Protein AF-A0A832IM29-F1 (afdb_monomer)

Foldseek 3Di:
DDCPPVVLLVVQCVVCVVVDPDPVVSVLSSLLSCLVVVQVVQADPVSAHEAAEEDPVNVVLQLVLVVPDPDPDLASPDDPVVLVLLQVLLVVLCVQCVVVVHQHEYEYASSCQVNVCSSCCVPCVSYHGDYPSSHPPPRHYHHRHYRDGD

Secondary structure (DSSP, 8-state):
-----HHHHHHHHHHHTTT---HHHHHHHHHHHTHHHHHHHH--TTSEEEEEEEPHHHHHHHHHHHHH-SS--SS----HHHHHHHHHHHHHHHHHHHHTT---EEEE-HHHHHHHHHHHTTT-TT-EEEEGGGS-TTSEEEEEEEE---

Radius of gyration: 15.73 Å; Cα contacts (8 Å, |Δi|>4): 193; chains: 1; bounding box: 38×33×39 Å

pLDDT: mean 93.09, std 9.18, range [55.0, 98.62]

Mean predicted aligned error: 3.82 Å

Structure (mmCIF, N/CA/C/O backbone):
data_AF-A0A832IM29-F1
#
_entry.id   AF-A0A832IM29-F1
#
loop_
_atom_site.group_PDB
_atom_site.id
_atom_site.type_symbol
_atom_site.label_atom_id
_atom_site.label_alt_id
_atom_site.label_comp_id
_atom_site.label_asym_id
_atom_site.label_entity_id
_atom_site.label_seq_id
_atom_site.pdbx_PDB_ins_code
_atom_site.Cartn_x
_atom_site.Cartn_y
_atom_site.Cartn_z
_atom_site.occupancy
_atom_site.B_iso_or_equiv
_atom_site.auth_seq_id
_atom_site.auth_comp_id
_atom_site.auth_asym_id
_atom_site.auth_atom_id
_atom_site.pdbx_PDB_model_num
ATOM 1 N N . ILE A 1 1 ? 5.619 -7.660 -2.047 1.00 95.12 1 ILE A N 1
ATOM 2 C CA . ILE A 1 1 ? 5.883 -7.344 -3.473 1.00 95.12 1 ILE A CA 1
ATOM 3 C C . ILE A 1 1 ? 7.218 -7.971 -3.855 1.00 95.12 1 ILE A C 1
ATOM 5 O O . ILE A 1 1 ? 8.164 -7.790 -3.092 1.00 95.12 1 ILE A O 1
ATOM 9 N N . PRO A 1 2 ? 7.291 -8.768 -4.934 1.00 96.06 2 PRO A N 1
ATOM 10 C CA . PRO A 1 2 ? 8.529 -9.380 -5.403 1.00 96.06 2 PRO A CA 1
ATOM 11 C C . PRO A 1 2 ? 9.585 -8.333 -5.763 1.00 96.06 2 PRO A C 1
ATOM 13 O O . PRO A 1 2 ? 9.258 -7.281 -6.295 1.00 96.06 2 PRO A O 1
ATOM 16 N N . ILE A 1 3 ? 10.855 -8.665 -5.536 1.00 96.81 3 ILE A N 1
ATOM 17 C CA . ILE A 1 3 ? 12.012 -7.813 -5.865 1.00 96.81 3 ILE A CA 1
ATOM 18 C C . ILE A 1 3 ? 12.771 -8.317 -7.103 1.00 96.81 3 ILE A C 1
ATOM 20 O O . ILE A 1 3 ? 13.985 -8.183 -7.195 1.00 96.81 3 ILE A O 1
ATOM 24 N N . ARG A 1 4 ? 12.067 -8.990 -8.023 1.00 96.25 4 ARG A N 1
ATOM 25 C CA . ARG A 1 4 ? 12.682 -9.629 -9.202 1.00 96.25 4 ARG A CA 1
ATOM 26 C C . ARG A 1 4 ? 13.110 -8.609 -10.253 1.00 96.25 4 ARG A C 1
ATOM 28 O O . ARG A 1 4 ? 14.142 -8.802 -10.886 1.00 96.25 4 ARG A O 1
ATOM 35 N N . ASP A 1 5 ? 12.340 -7.536 -10.407 1.00 95.94 5 ASP A N 1
ATOM 36 C CA . ASP A 1 5 ? 12.672 -6.430 -11.301 1.00 95.94 5 ASP A CA 1
ATOM 37 C C . ASP A 1 5 ? 13.631 -5.449 -10.614 1.00 95.94 5 ASP A C 1
ATOM 39 O O . ASP A 1 5 ? 13.271 -4.351 -10.187 1.00 95.94 5 ASP A O 1
ATOM 43 N N . LEU A 1 6 ? 14.874 -5.897 -10.429 1.00 97.81 6 LEU A N 1
ATOM 44 C CA . LEU A 1 6 ? 15.910 -5.085 -9.793 1.00 97.81 6 LEU A CA 1
ATOM 45 C C . LEU A 1 6 ? 16.273 -3.851 -10.624 1.00 97.81 6 LEU A C 1
ATOM 47 O O . LEU A 1 6 ? 16.731 -2.871 -10.046 1.00 97.81 6 LEU A O 1
ATOM 51 N N . VAL A 1 7 ? 16.068 -3.885 -11.944 1.00 97.94 7 VAL A N 1
ATOM 52 C CA . VAL A 1 7 ? 16.362 -2.747 -12.823 1.00 97.94 7 VAL A CA 1
ATOM 53 C C . VAL A 1 7 ? 15.428 -1.593 -12.479 1.00 97.94 7 VAL A C 1
ATOM 55 O O . VAL A 1 7 ? 15.913 -0.552 -12.039 1.00 97.94 7 VAL A O 1
ATOM 58 N N . THR A 1 8 ? 14.109 -1.807 -12.528 1.00 97.50 8 THR A N 1
ATOM 59 C CA . THR A 1 8 ? 13.128 -0.768 -12.180 1.00 97.50 8 THR A CA 1
ATOM 60 C C . THR A 1 8 ? 13.263 -0.301 -10.731 1.00 97.50 8 THR A C 1
ATOM 62 O O . THR A 1 8 ? 13.137 0.891 -10.447 1.00 97.50 8 THR A O 1
ATOM 65 N N . ILE A 1 9 ? 13.567 -1.212 -9.798 1.00 98.06 9 ILE A N 1
ATOM 66 C CA . ILE A 1 9 ? 13.808 -0.843 -8.394 1.00 98.0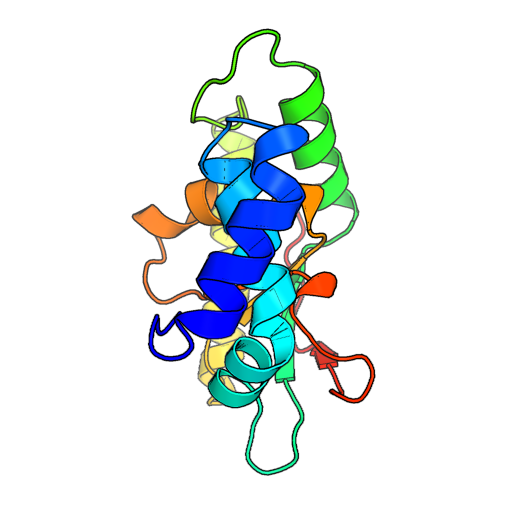6 9 ILE A CA 1
ATOM 67 C C . ILE A 1 9 ? 15.000 0.114 -8.277 1.00 98.06 9 ILE A C 1
ATOM 69 O O . ILE A 1 9 ? 14.893 1.147 -7.617 1.00 98.06 9 ILE A O 1
ATOM 73 N N . LEU A 1 10 ? 16.138 -0.216 -8.892 1.00 98.06 10 LEU A N 1
ATOM 74 C CA . LEU A 1 10 ? 17.350 0.596 -8.790 1.00 98.06 10 LEU A CA 1
ATOM 75 C C . LEU A 1 10 ? 17.212 1.933 -9.522 1.00 98.06 10 LEU A C 1
ATOM 77 O O . LEU A 1 10 ? 17.661 2.944 -8.988 1.00 98.06 10 LEU A O 1
ATOM 81 N N . GLU A 1 11 ? 16.568 1.960 -10.689 1.00 97.50 11 GLU A N 1
ATOM 82 C CA . GLU A 1 11 ? 16.269 3.196 -11.425 1.00 97.50 11 GLU A CA 1
ATOM 83 C C . GLU A 1 11 ? 15.418 4.148 -10.578 1.00 97.50 11 GLU A C 1
ATOM 85 O O . GLU A 1 11 ? 15.828 5.281 -10.324 1.00 97.50 11 GLU A O 1
ATOM 90 N N . SER A 1 12 ? 14.308 3.649 -10.023 1.00 96.94 12 SER A N 1
ATOM 91 C CA . SER A 1 12 ? 13.437 4.426 -9.137 1.00 96.94 12 SER A CA 1
ATOM 92 C C . SER A 1 12 ? 14.203 4.984 -7.931 1.00 96.94 12 SER A C 1
ATOM 94 O O . SER A 1 12 ? 14.122 6.171 -7.607 1.00 96.94 12 SER A O 1
ATOM 96 N N . LEU A 1 13 ? 15.036 4.164 -7.283 1.00 97.56 13 LEU A N 1
ATOM 97 C CA . LEU A 1 13 ? 15.862 4.633 -6.170 1.00 97.56 13 LEU A CA 1
ATOM 98 C C . LEU A 1 13 ? 16.850 5.726 -6.597 1.00 97.56 13 LEU A C 1
ATOM 100 O O . LEU A 1 13 ? 17.014 6.702 -5.867 1.00 97.56 13 LEU A O 1
ATOM 104 N N . LEU A 1 14 ? 17.510 5.592 -7.749 1.00 96.69 14 LEU A N 1
ATOM 105 C CA . LEU A 1 14 ? 18.480 6.577 -8.236 1.00 96.69 14 LEU A CA 1
ATOM 106 C C . LEU A 1 14 ? 17.826 7.922 -8.573 1.00 96.69 14 LEU A C 1
ATOM 108 O O . LEU A 1 14 ? 18.404 8.969 -8.254 1.00 96.69 14 LEU A O 1
ATOM 112 N N . ASP A 1 15 ? 16.621 7.894 -9.137 1.00 96.06 15 ASP A N 1
ATOM 113 C CA . ASP A 1 15 ? 15.854 9.093 -9.473 1.00 96.06 15 ASP A CA 1
ATOM 114 C C . ASP A 1 15 ? 15.427 9.856 -8.213 1.00 96.06 15 ASP A C 1
ATOM 116 O O . ASP A 1 15 ? 15.639 11.070 -8.098 1.00 96.06 15 ASP A O 1
ATOM 120 N N . TYR A 1 16 ? 14.895 9.145 -7.214 1.00 95.12 16 TYR A N 1
ATOM 121 C CA . TYR A 1 16 ? 14.298 9.774 -6.033 1.00 95.12 16 TYR A CA 1
ATOM 122 C C . TYR A 1 16 ? 15.251 9.945 -4.843 1.00 95.12 16 TYR A C 1
ATOM 124 O O . TYR A 1 16 ? 14.975 10.760 -3.957 1.00 95.12 16 TYR A O 1
ATOM 132 N N . TYR A 1 17 ? 16.417 9.287 -4.820 1.00 93.19 17 TYR A N 1
ATOM 133 C CA . TYR A 1 17 ? 17.401 9.439 -3.735 1.00 93.19 17 TYR A CA 1
ATOM 134 C C . TYR A 1 17 ? 17.889 10.884 -3.578 1.00 93.19 17 TYR A C 1
ATOM 136 O O . TYR A 1 17 ? 18.250 11.309 -2.477 1.00 93.19 17 TYR A O 1
ATOM 144 N N . LYS A 1 18 ? 17.924 11.674 -4.658 1.00 92.31 18 LYS A N 1
ATOM 145 C CA . LYS A 1 18 ? 18.287 13.101 -4.583 1.00 92.31 18 LYS A CA 1
ATOM 146 C C . LYS A 1 18 ? 17.190 13.959 -3.947 1.00 92.31 18 LYS A C 1
ATOM 148 O O . LYS A 1 18 ? 17.513 14.988 -3.366 1.00 92.31 18 LYS A O 1
ATOM 153 N N . VAL A 1 19 ? 15.932 13.524 -4.030 1.00 93.25 19 VAL A N 1
ATOM 154 C CA . VAL A 1 19 ? 14.762 14.223 -3.479 1.00 93.25 19 VAL A CA 1
ATOM 155 C C . VAL A 1 19 ? 14.605 13.931 -1.988 1.00 93.25 19 VAL A C 1
ATOM 157 O O . VAL A 1 19 ? 14.314 14.830 -1.205 1.00 93.25 19 VAL A O 1
ATOM 160 N N . THR A 1 20 ? 14.814 12.680 -1.572 1.00 93.50 20 THR A N 1
ATOM 161 C CA . THR A 1 20 ? 14.642 12.266 -0.176 1.00 93.50 20 THR A CA 1
ATOM 162 C C . THR A 1 20 ? 15.589 11.134 0.212 1.00 93.50 20 THR A C 1
ATOM 164 O O . THR A 1 20 ? 15.957 10.290 -0.601 1.00 93.50 20 THR A O 1
ATOM 167 N N . LYS A 1 21 ? 15.981 11.112 1.489 1.00 92.19 21 LYS A N 1
ATOM 168 C CA . LYS A 1 21 ? 16.709 9.999 2.126 1.00 92.19 21 LYS A CA 1
ATOM 169 C C . LYS A 1 21 ? 15.805 9.122 2.988 1.00 92.19 21 LYS A C 1
ATOM 171 O O . LYS A 1 21 ? 16.277 8.157 3.580 1.00 92.19 21 LYS A O 1
ATOM 176 N N . ASN A 1 22 ? 14.524 9.472 3.096 1.00 92.06 22 ASN A N 1
ATOM 177 C CA . ASN A 1 22 ? 13.576 8.709 3.887 1.00 92.06 22 ASN A CA 1
ATOM 178 C C . ASN A 1 22 ? 13.238 7.400 3.158 1.00 92.06 22 ASN A C 1
ATOM 180 O O . ASN A 1 22 ? 12.634 7.420 2.086 1.00 92.06 22 ASN A O 1
ATOM 184 N N . VAL A 1 23 ? 13.622 6.273 3.760 1.00 94.31 23 VAL A N 1
ATOM 185 C CA . VAL A 1 23 ? 13.432 4.924 3.206 1.00 94.31 23 VAL A CA 1
ATOM 186 C C . VAL A 1 23 ? 11.956 4.593 2.995 1.00 94.31 23 VAL A C 1
ATOM 188 O O . VAL A 1 23 ? 11.626 3.947 2.005 1.00 94.31 23 VAL A O 1
ATOM 191 N N . ASP A 1 24 ? 11.066 5.072 3.865 1.00 92.69 24 ASP A N 1
ATOM 192 C CA . ASP A 1 24 ? 9.624 4.865 3.719 1.00 92.69 24 ASP A CA 1
ATOM 193 C C . ASP A 1 24 ? 9.120 5.505 2.422 1.00 92.69 24 ASP A C 1
ATOM 195 O O . ASP A 1 24 ? 8.464 4.855 1.614 1.00 92.69 24 ASP A O 1
ATOM 199 N N . VAL A 1 25 ? 9.510 6.757 2.175 1.00 93.25 25 VAL A N 1
ATOM 200 C CA . VAL A 1 25 ? 9.113 7.498 0.970 1.00 93.25 25 VAL A CA 1
ATOM 201 C C . VAL A 1 25 ? 9.743 6.889 -0.286 1.00 93.25 25 VAL A C 1
ATOM 203 O O . VAL A 1 25 ? 9.067 6.728 -1.297 1.00 93.25 25 VAL A O 1
ATOM 206 N N . LEU A 1 26 ? 11.023 6.504 -0.226 1.00 96.56 26 LEU A N 1
ATOM 207 C CA . LEU A 1 26 ? 11.691 5.807 -1.332 1.00 96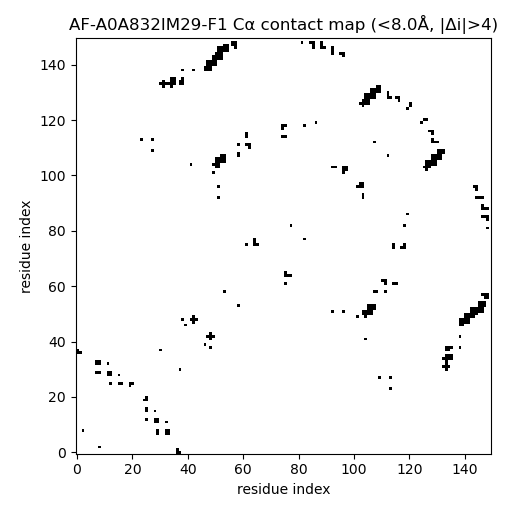.56 26 LEU A CA 1
ATOM 208 C C . LEU A 1 26 ? 11.010 4.473 -1.660 1.00 96.56 26 LEU A C 1
ATOM 210 O O . LEU A 1 26 ? 10.867 4.132 -2.830 1.00 96.56 26 LEU A O 1
ATOM 214 N N . THR A 1 27 ? 10.551 3.742 -0.644 1.00 96.88 27 THR A N 1
ATOM 215 C CA . THR A 1 27 ? 9.822 2.483 -0.835 1.00 96.88 27 THR A CA 1
ATOM 216 C C . THR A 1 27 ? 8.506 2.713 -1.574 1.00 96.88 27 THR A C 1
ATOM 218 O O . THR A 1 27 ? 8.182 1.938 -2.470 1.00 96.88 27 THR A O 1
ATOM 221 N N . GLU A 1 28 ? 7.772 3.786 -1.267 1.00 96.88 28 GLU A N 1
ATOM 222 C CA . GLU A 1 28 ? 6.544 4.128 -1.996 1.00 96.88 28 GLU A CA 1
ATOM 223 C C . GLU A 1 28 ? 6.821 4.485 -3.465 1.00 96.88 28 GLU A C 1
ATOM 225 O O . GLU A 1 28 ? 6.092 4.029 -4.345 1.00 96.88 28 GLU A O 1
ATOM 230 N N . TYR A 1 29 ? 7.902 5.218 -3.761 1.00 97.00 29 TYR A N 1
ATOM 231 C CA . TYR A 1 29 ? 8.303 5.493 -5.150 1.00 97.00 29 TYR A CA 1
ATOM 232 C C . TYR A 1 29 ? 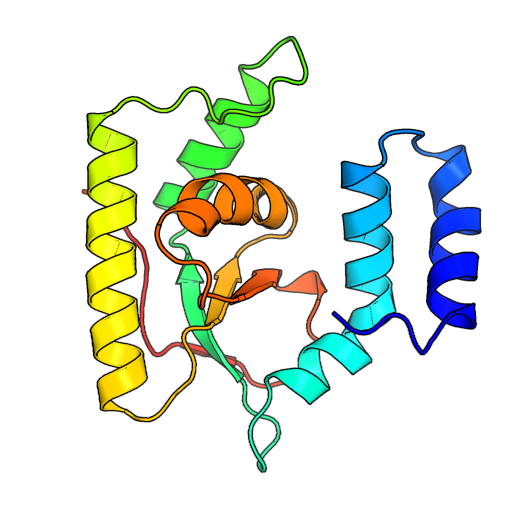8.659 4.219 -5.921 1.00 97.00 29 TYR A C 1
ATOM 234 O O . TYR A 1 29 ? 8.227 4.035 -7.064 1.00 97.00 29 TYR A O 1
ATOM 242 N N . VAL A 1 30 ? 9.393 3.304 -5.284 1.00 98.00 30 VAL A N 1
ATOM 243 C CA . VAL A 1 30 ? 9.706 1.996 -5.870 1.00 98.00 30 VAL A CA 1
ATOM 244 C C . VAL A 1 30 ? 8.426 1.205 -6.128 1.00 98.00 30 VAL A C 1
ATOM 246 O O . VAL A 1 30 ? 8.251 0.669 -7.218 1.00 98.00 30 VAL A O 1
ATOM 249 N N . ARG A 1 31 ? 7.496 1.157 -5.167 1.00 98.06 31 ARG A N 1
ATOM 250 C CA . ARG A 1 31 ? 6.207 0.472 -5.344 1.00 98.06 31 ARG A CA 1
ATOM 251 C C . ARG A 1 31 ? 5.392 1.065 -6.491 1.00 98.06 31 ARG A C 1
ATOM 253 O O . ARG A 1 31 ? 4.886 0.302 -7.305 1.00 98.06 31 ARG A O 1
ATOM 260 N N . HIS A 1 32 ? 5.327 2.391 -6.603 1.00 97.19 32 HIS A N 1
ATOM 261 C CA . HIS A 1 32 ? 4.699 3.068 -7.741 1.00 97.19 32 HIS A CA 1
ATOM 262 C C . HIS A 1 32 ? 5.330 2.649 -9.079 1.00 97.19 32 HIS A C 1
ATOM 264 O O . HIS A 1 32 ? 4.623 2.336 -10.036 1.00 97.19 32 HIS A O 1
ATOM 270 N N . SER A 1 33 ? 6.662 2.571 -9.125 1.00 97.69 33 SER A N 1
ATOM 271 C CA . SER A 1 33 ? 7.403 2.168 -10.330 1.00 97.69 33 SER A CA 1
ATOM 272 C C . SER A 1 33 ? 7.161 0.695 -10.689 1.00 97.69 33 SER A C 1
ATOM 274 O O . SER A 1 33 ? 7.187 0.326 -11.857 1.00 97.69 33 SER A O 1
ATOM 276 N N . LEU A 1 34 ? 6.843 -0.141 -9.696 1.00 98.06 34 LEU A N 1
ATOM 277 C CA . LEU A 1 34 ? 6.461 -1.546 -9.855 1.00 98.06 34 LEU A CA 1
ATOM 278 C C 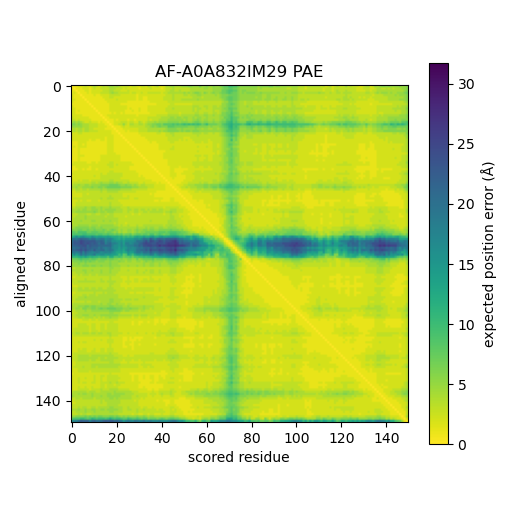. LEU A 1 34 ? 4.954 -1.754 -10.097 1.00 98.06 34 LEU A C 1
ATOM 280 O O . LEU A 1 34 ? 4.469 -2.872 -9.908 1.00 98.06 34 LEU A O 1
ATOM 284 N N . SER A 1 35 ? 4.206 -0.724 -10.505 1.00 97.56 35 SER A N 1
ATOM 285 C CA . SER A 1 35 ? 2.744 -0.790 -10.682 1.00 97.56 35 SER A CA 1
ATOM 286 C C . SER A 1 35 ? 2.276 -1.969 -11.542 1.00 97.56 35 SER A C 1
ATOM 288 O O . SER A 1 35 ? 1.346 -2.677 -11.172 1.00 97.56 35 SER A O 1
ATOM 290 N N . GLU A 1 36 ? 2.984 -2.259 -12.632 1.00 96.19 36 GLU A N 1
ATOM 291 C CA . GLU A 1 36 ? 2.745 -3.424 -13.496 1.00 96.19 36 GLU A CA 1
ATOM 292 C C . GLU A 1 36 ? 2.820 -4.758 -12.738 1.00 96.19 36 GLU A C 1
ATOM 294 O O . GLU A 1 36 ? 1.946 -5.621 -12.846 1.00 96.19 36 GLU A O 1
ATOM 299 N N . THR A 1 37 ? 3.854 -4.909 -11.908 1.00 97.38 37 THR A N 1
ATOM 300 C CA . THR A 1 37 ? 4.045 -6.102 -11.076 1.00 97.38 37 THR A CA 1
ATOM 301 C C . THR A 1 37 ? 2.975 -6.187 -9.993 1.00 97.38 37 THR A C 1
ATOM 303 O O . THR A 1 37 ? 2.460 -7.270 -9.732 1.00 97.38 37 THR A O 1
ATOM 306 N N . ILE A 1 38 ? 2.641 -5.066 -9.347 1.00 97.88 38 ILE A N 1
ATOM 307 C CA . ILE A 1 38 ? 1.624 -5.024 -8.292 1.00 97.88 38 ILE A CA 1
ATOM 308 C C . ILE A 1 38 ? 0.256 -5.389 -8.869 1.00 97.88 38 ILE A C 1
ATOM 310 O O . ILE A 1 38 ? -0.396 -6.280 -8.334 1.00 97.88 38 ILE A O 1
ATOM 314 N N . ALA A 1 39 ? -0.149 -4.779 -9.981 1.00 97.19 39 ALA A N 1
ATOM 315 C CA . ALA A 1 39 ? -1.419 -5.073 -10.628 1.00 97.19 39 ALA A CA 1
ATOM 316 C C . ALA A 1 39 ? -1.524 -6.547 -11.050 1.00 97.19 39 ALA A C 1
ATOM 318 O O . ALA A 1 39 ? -2.520 -7.192 -10.743 1.00 97.19 39 ALA A O 1
ATOM 319 N N . SER A 1 40 ? -0.482 -7.127 -11.659 1.00 96.06 40 SER A N 1
ATOM 320 C CA . SER A 1 40 ? -0.500 -8.543 -12.066 1.00 96.06 40 SER A CA 1
ATOM 321 C C . SER A 1 40 ? -0.594 -9.534 -10.901 1.00 96.06 40 SER A C 1
ATOM 323 O O . SER A 1 40 ? -0.959 -10.683 -11.133 1.00 96.06 40 SER A O 1
ATOM 325 N N . LEU A 1 41 ? -0.212 -9.148 -9.680 1.00 96.56 41 LEU A N 1
ATOM 326 C CA . LEU A 1 41 ? -0.321 -10.029 -8.512 1.00 96.56 41 LEU A CA 1
ATOM 327 C C . LEU A 1 41 ? -1.748 -10.133 -7.981 1.00 96.56 41 LEU A C 1
ATOM 329 O O . LEU A 1 41 ? -2.057 -11.113 -7.311 1.00 96.56 41 LEU A O 1
ATOM 333 N N . TYR A 1 42 ? -2.565 -9.109 -8.222 1.00 96.88 42 TYR A N 1
ATOM 334 C CA . TYR A 1 42 ? -3.851 -8.931 -7.548 1.00 96.88 42 TYR A CA 1
ATOM 335 C C . TYR A 1 42 ? -5.036 -8.791 -8.503 1.00 96.88 42 TYR A C 1
ATOM 337 O O . TYR A 1 42 ? -6.178 -8.807 -8.053 1.00 96.88 42 TYR A O 1
ATOM 345 N N . ALA A 1 43 ? -4.779 -8.645 -9.802 1.00 96.69 43 ALA A N 1
ATOM 346 C CA . ALA A 1 43 ? -5.807 -8.736 -10.821 1.00 96.69 43 ALA A CA 1
ATOM 347 C C . ALA A 1 43 ? -6.247 -10.191 -11.014 1.00 96.69 43 ALA A C 1
ATOM 349 O O . ALA A 1 43 ? -5.440 -11.121 -10.941 1.00 96.69 43 ALA A O 1
ATOM 350 N N . ASP A 1 44 ? -7.531 -10.372 -11.290 1.00 95.06 44 ASP A N 1
ATOM 351 C CA . ASP A 1 44 ? -8.094 -11.656 -11.671 1.00 95.06 44 ASP A CA 1
ATOM 352 C C . ASP A 1 44 ? -7.710 -12.039 -13.120 1.00 95.06 44 ASP A C 1
ATOM 354 O O . ASP A 1 44 ? -6.970 -11.343 -13.822 1.00 95.06 44 ASP A O 1
ATOM 358 N N . ASN A 1 45 ? -8.256 -13.154 -13.611 1.00 92.81 45 ASN A N 1
ATOM 359 C CA . ASN A 1 45 ? -8.008 -13.618 -14.981 1.00 92.81 45 ASN A CA 1
ATOM 360 C C . ASN A 1 45 ? -8.568 -12.678 -16.067 1.00 92.81 45 ASN A C 1
ATOM 362 O O . ASN A 1 45 ? -8.237 -12.848 -17.241 1.00 92.81 45 ASN A O 1
ATOM 366 N N . THR A 1 46 ? -9.432 -11.727 -15.702 1.00 93.75 46 THR A N 1
ATOM 367 C CA . THR A 1 46 ? -10.008 -10.723 -16.605 1.00 93.75 46 THR A CA 1
ATOM 368 C C . THR A 1 46 ? -9.275 -9.379 -16.539 1.00 93.75 46 THR A C 1
ATOM 370 O O . THR A 1 46 ? -9.506 -8.516 -17.384 1.00 93.75 46 THR A O 1
ATOM 373 N N . GLY A 1 47 ? -8.323 -9.225 -15.613 1.00 93.94 47 GLY A N 1
ATOM 374 C CA . GLY A 1 47 ? -7.561 -7.995 -15.400 1.00 93.94 47 GLY A CA 1
ATOM 375 C C . GLY A 1 47 ? -8.205 -7.024 -14.403 1.00 93.94 47 GLY A C 1
ATOM 376 O O . GLY A 1 47 ? -7.687 -5.914 -14.229 1.00 93.94 47 GLY A O 1
ATOM 377 N N . VAL A 1 48 ? -9.300 -7.434 -13.757 1.00 97.25 48 VAL A N 1
ATOM 378 C CA . VAL A 1 48 ? -10.058 -6.658 -12.771 1.00 97.25 48 VAL A CA 1
ATOM 379 C C . VAL A 1 48 ? -9.471 -6.880 -11.381 1.00 97.25 48 VAL A C 1
ATOM 381 O O . VAL A 1 48 ? -9.113 -7.995 -11.005 1.00 97.25 48 VAL A O 1
ATOM 384 N N . ILE A 1 49 ? -9.374 -5.808 -10.598 1.00 98.00 49 ILE A N 1
ATOM 385 C CA . ILE A 1 49 ? -8.955 -5.864 -9.196 1.00 98.00 49 ILE A CA 1
ATOM 386 C C . ILE A 1 49 ? -10.179 -5.612 -8.322 1.00 98.00 49 ILE A C 1
ATOM 388 O O . ILE A 1 49 ? -10.710 -4.501 -8.298 1.00 98.00 49 ILE A O 1
ATOM 392 N N . HIS A 1 50 ? -10.602 -6.633 -7.580 1.00 98.00 50 HIS A N 1
ATOM 393 C CA . HIS A 1 50 ? -11.681 -6.516 -6.601 1.00 98.00 50 HIS A CA 1
ATOM 394 C C . HIS A 1 50 ? -11.110 -5.997 -5.282 1.00 98.00 50 HIS A C 1
ATOM 396 O O . HIS A 1 50 ? -10.294 -6.663 -4.644 1.00 98.00 50 HIS A O 1
ATOM 402 N N . ALA A 1 51 ? -11.505 -4.790 -4.883 1.00 98.25 51 ALA A N 1
ATOM 403 C CA . ALA A 1 51 ? -10.909 -4.102 -3.747 1.00 98.25 51 ALA A CA 1
ATOM 404 C C . ALA A 1 51 ? -11.946 -3.474 -2.813 1.00 98.25 51 ALA A C 1
ATOM 406 O O . ALA A 1 51 ? -13.038 -3.058 -3.199 1.00 98.25 51 ALA A O 1
ATOM 407 N N . ILE A 1 52 ? -11.557 -3.361 -1.551 1.00 98.62 52 ILE A N 1
ATOM 408 C CA . ILE A 1 52 ? -12.248 -2.603 -0.518 1.00 98.62 52 ILE A CA 1
ATOM 409 C C . ILE A 1 52 ? -11.654 -1.190 -0.534 1.00 98.62 52 ILE A C 1
ATOM 411 O O . ILE A 1 52 ? -10.463 -1.014 -0.285 1.00 98.62 52 ILE A O 1
ATOM 415 N N . ALA A 1 53 ? -12.454 -0.166 -0.820 1.00 98.25 53 ALA A N 1
ATOM 416 C CA . ALA A 1 53 ? -11.959 1.211 -0.815 1.00 98.25 53 ALA A CA 1
ATOM 417 C C . ALA A 1 53 ? -11.874 1.777 0.607 1.00 98.25 53 ALA A C 1
ATOM 419 O O . ALA A 1 53 ? -12.789 1.612 1.416 1.00 98.25 53 ALA A O 1
ATOM 420 N N . LEU A 1 54 ? -10.803 2.507 0.903 1.00 98.12 54 LEU A N 1
ATOM 421 C CA . LEU A 1 54 ? -10.750 3.370 2.075 1.00 98.12 54 LEU A CA 1
ATOM 422 C C . LEU A 1 54 ? -11.598 4.620 1.814 1.00 98.12 54 LEU A C 1
ATOM 424 O O . LEU A 1 54 ? -11.404 5.304 0.809 1.00 98.12 54 LEU A O 1
ATOM 428 N N . ASP A 1 55 ? -12.569 4.902 2.683 1.00 96.94 55 ASP A N 1
ATOM 429 C CA . ASP A 1 55 ? -13.438 6.060 2.499 1.00 96.94 55 ASP A CA 1
ATOM 430 C C . ASP A 1 55 ? -12.672 7.374 2.701 1.00 96.94 55 ASP A C 1
ATOM 432 O O . ASP A 1 55 ? -11.773 7.481 3.541 1.00 96.94 55 ASP A O 1
ATOM 436 N N . SER A 1 56 ? -13.076 8.403 1.955 1.00 94.38 56 SER A N 1
ATOM 437 C CA . SER A 1 56 ? -12.459 9.730 2.008 1.00 94.38 56 SER A CA 1
ATOM 438 C C . SER A 1 56 ? -12.451 10.356 3.408 1.00 94.38 56 SER A C 1
ATOM 440 O O . SER A 1 56 ? -11.499 11.057 3.746 1.00 94.38 56 SER A O 1
ATOM 442 N N . SER A 1 57 ? -13.456 10.071 4.246 1.00 94.00 57 SER A N 1
ATOM 443 C CA . SER A 1 57 ? -13.486 10.511 5.647 1.00 94.00 57 SER A CA 1
ATOM 444 C C . SER A 1 57 ? -12.319 9.932 6.451 1.00 94.00 57 SER A C 1
ATOM 446 O O . SER A 1 57 ? -11.628 10.659 7.167 1.00 94.00 57 SER A O 1
ATOM 448 N N . VAL A 1 58 ? -12.034 8.639 6.275 1.00 94.50 58 VAL A N 1
ATOM 449 C CA . VAL A 1 58 ? -10.917 7.961 6.938 1.00 94.50 58 VAL A CA 1
ATOM 450 C C . VAL A 1 58 ? -9.587 8.464 6.380 1.00 94.50 58 VAL A C 1
ATOM 452 O O . VAL A 1 58 ? -8.672 8.745 7.152 1.00 94.50 58 VAL A O 1
ATOM 455 N N . GLU A 1 59 ? -9.476 8.657 5.062 1.00 94.25 59 GLU A N 1
ATOM 456 C CA . GLU A 1 59 ? -8.264 9.224 4.455 1.00 94.25 59 GLU A CA 1
ATOM 457 C C . GLU A 1 59 ? -7.938 10.624 4.991 1.00 94.25 59 GLU A C 1
ATOM 459 O O . GLU A 1 59 ? -6.773 10.926 5.267 1.00 94.25 59 GLU A O 1
ATOM 464 N N . GLN A 1 60 ? -8.953 11.471 5.178 1.00 92.62 60 GLN A N 1
ATOM 465 C CA . GLN A 1 60 ? -8.785 12.805 5.752 1.00 92.62 60 GLN A CA 1
ATOM 466 C C . GLN A 1 60 ? -8.293 12.735 7.197 1.00 92.62 60 GLN A C 1
ATOM 468 O O . GLN A 1 60 ? -7.318 13.408 7.527 1.00 92.62 60 GLN A O 1
ATOM 473 N N . ILE A 1 61 ? -8.894 11.878 8.031 1.00 91.38 61 ILE A N 1
ATOM 474 C CA . ILE A 1 61 ? -8.462 11.667 9.423 1.00 91.38 61 ILE A CA 1
ATOM 475 C C . ILE A 1 61 ? -6.985 11.258 9.468 1.00 91.38 61 ILE A C 1
ATOM 477 O O . ILE A 1 61 ? -6.194 11.861 10.194 1.00 91.38 61 ILE A O 1
ATOM 481 N N . LEU A 1 62 ? -6.593 10.276 8.651 1.00 91.31 62 LEU A N 1
ATOM 482 C CA . LEU A 1 62 ? -5.206 9.814 8.573 1.00 91.31 62 LEU A CA 1
ATOM 483 C C . LEU A 1 62 ? -4.269 10.933 8.112 1.00 91.31 62 LEU A C 1
ATOM 485 O O . LEU A 1 62 ? -3.223 11.149 8.718 1.00 91.31 62 LEU A O 1
ATOM 489 N N . THR A 1 63 ? -4.654 11.682 7.081 1.00 90.31 63 THR A N 1
ATOM 490 C CA . THR A 1 63 ? -3.849 12.788 6.549 1.00 90.31 63 THR A CA 1
ATOM 491 C C . THR A 1 63 ? -3.650 13.896 7.586 1.00 90.31 63 THR A C 1
ATOM 493 O O . THR A 1 63 ? -2.529 14.373 7.769 1.00 90.31 63 THR A O 1
ATOM 496 N N . SER A 1 64 ? -4.702 14.285 8.310 1.00 88.38 64 SER A N 1
ATOM 497 C CA . SER A 1 64 ? -4.624 15.299 9.369 1.00 88.38 64 SER A CA 1
ATOM 498 C C . SER A 1 64 ? -3.749 14.849 10.539 1.00 88.38 64 SER A C 1
ATOM 500 O O . SER A 1 64 ? -2.958 15.643 11.059 1.00 88.38 64 SER A O 1
ATOM 502 N N . SER A 1 65 ? -3.831 13.573 10.920 1.00 85.12 65 SER A N 1
ATOM 503 C CA . SER A 1 65 ? -2.937 12.987 11.921 1.00 85.12 65 SER A CA 1
ATOM 504 C C . SER A 1 65 ? -1.470 13.078 11.506 1.00 85.12 65 SER A C 1
ATOM 506 O O . SER A 1 65 ? -0.632 13.472 12.314 1.00 85.12 65 SER A O 1
ATOM 508 N N . LEU A 1 66 ? -1.158 12.783 10.241 1.00 81.69 66 LEU A N 1
ATOM 509 C CA . LEU A 1 66 ? 0.209 12.853 9.714 1.00 81.69 66 LEU A CA 1
ATOM 510 C C . LEU A 1 66 ? 0.768 14.278 9.712 1.00 81.69 66 LEU A C 1
ATOM 512 O O . LEU A 1 66 ? 1.919 14.483 10.081 1.00 81.69 66 LEU A O 1
ATOM 516 N N . GLN A 1 67 ? -0.043 15.270 9.340 1.00 79.56 67 GLN A N 1
ATOM 517 C CA . GLN A 1 67 ? 0.371 16.679 9.326 1.00 79.56 67 GLN A CA 1
ATOM 518 C C . GLN A 1 67 ? 0.598 17.252 10.730 1.00 79.56 67 GLN A C 1
ATOM 520 O O . GLN A 1 67 ? 1.413 18.156 10.912 1.00 79.56 67 GLN A O 1
ATOM 525 N N . SER A 1 68 ? -0.127 16.739 11.726 1.00 71.88 68 SER A N 1
ATOM 526 C CA . SER A 1 68 ? -0.040 17.212 13.112 1.00 71.88 68 SER A CA 1
ATOM 527 C C . SER A 1 68 ? 1.216 16.712 13.832 1.00 71.88 68 SER A C 1
ATOM 529 O O . SER A 1 68 ? 1.597 17.256 14.872 1.00 71.88 68 SER A O 1
ATOM 531 N N . GLN A 1 69 ? 1.886 15.694 13.287 1.00 66.69 69 GLN A N 1
ATOM 532 C CA . GLN A 1 69 ? 3.122 15.166 13.845 1.00 66.69 69 GLN A CA 1
ATOM 533 C C . GLN A 1 69 ? 4.325 15.995 13.392 1.00 66.69 69 GLN A C 1
ATOM 535 O O . GLN A 1 69 ? 4.709 16.002 12.227 1.00 66.69 69 GLN A O 1
ATOM 540 N N . LYS A 1 70 ? 4.948 16.692 14.349 1.00 55.75 70 LYS A N 1
ATOM 541 C CA . LYS A 1 70 ? 6.197 17.444 14.132 1.00 55.75 70 LYS A CA 1
ATOM 542 C C . LYS A 1 70 ? 7.432 16.541 14.021 1.00 55.75 70 LYS A C 1
ATOM 544 O O . LYS A 1 70 ? 8.463 16.994 13.535 1.00 55.75 70 LYS A O 1
ATOM 549 N N . GLU A 1 71 ? 7.328 15.286 14.455 1.00 56.44 71 GLU A N 1
ATOM 550 C CA . GLU A 1 71 ? 8.384 14.274 14.376 1.00 56.44 71 GLU A CA 1
ATOM 551 C C . GLU A 1 71 ? 7.869 13.028 13.652 1.00 56.44 71 GLU A C 1
ATOM 553 O O . GLU A 1 71 ? 6.696 12.679 13.769 1.00 56.44 71 GLU A O 1
ATOM 558 N N . VAL A 1 72 ? 8.751 12.343 12.917 1.00 55.00 72 VAL A N 1
ATOM 559 C CA . VAL A 1 72 ? 8.433 11.092 12.211 1.00 55.00 72 VAL A CA 1
ATOM 560 C C . VAL A 1 72 ? 8.277 9.972 13.241 1.00 55.00 72 VAL A C 1
ATOM 562 O O . VAL A 1 72 ? 9.200 9.198 13.485 1.00 55.00 72 VAL A O 1
ATOM 565 N N . THR A 1 73 ? 7.117 9.903 13.889 1.00 55.91 73 THR A N 1
ATOM 566 C CA . THR A 1 73 ? 6.762 8.768 14.744 1.00 55.91 73 THR A CA 1
ATOM 567 C C . THR A 1 73 ? 6.070 7.692 13.916 1.00 55.91 73 THR A C 1
ATOM 569 O O . THR A 1 73 ? 5.377 7.968 12.939 1.00 55.91 73 THR A O 1
ATOM 572 N N . SER A 1 74 ? 6.291 6.428 14.269 1.00 56.03 74 SER A N 1
ATOM 573 C CA . SER A 1 74 ? 5.762 5.273 13.534 1.00 56.03 74 SER A CA 1
ATOM 574 C C . SER A 1 74 ? 4.270 5.012 13.775 1.00 56.03 74 SER A C 1
ATOM 576 O O . SER A 1 74 ? 3.704 4.126 13.133 1.00 56.03 74 SER A O 1
ATOM 578 N N . THR A 1 75 ? 3.625 5.755 14.679 1.00 61.84 75 THR A N 1
ATOM 579 C CA . THR A 1 75 ? 2.225 5.560 15.072 1.00 61.84 75 THR A CA 1
ATOM 580 C C . THR A 1 75 ? 1.381 6.753 14.644 1.00 61.84 75 THR A C 1
ATOM 582 O O . THR A 1 75 ? 1.793 7.893 14.785 1.00 61.84 75 THR A O 1
ATOM 585 N N . LEU A 1 76 ? 0.171 6.513 14.136 1.00 69.75 76 LEU A N 1
ATOM 586 C CA . LEU A 1 76 ? -0.706 7.546 13.562 1.00 69.75 76 LEU A CA 1
ATOM 587 C C . LEU A 1 76 ? -1.339 8.515 14.584 1.00 69.75 76 LEU A C 1
ATOM 589 O O . LEU A 1 76 ? -2.208 9.297 14.217 1.00 69.75 76 LEU A O 1
ATOM 593 N N . GLY A 1 77 ? -0.956 8.481 15.865 1.00 75.06 77 GLY A N 1
ATOM 594 C CA . GLY A 1 77 ? -1.518 9.364 16.901 1.00 75.06 77 GLY A CA 1
ATOM 595 C C . GLY A 1 77 ? -3.048 9.307 17.052 1.00 75.06 77 GLY A C 1
ATOM 596 O O . GLY A 1 77 ? -3.629 10.213 17.642 1.00 75.06 77 GLY A O 1
ATOM 597 N N . LEU A 1 78 ? -3.708 8.282 16.500 1.00 85.62 78 LEU A N 1
ATOM 598 C CA . LEU A 1 78 ? -5.159 8.109 1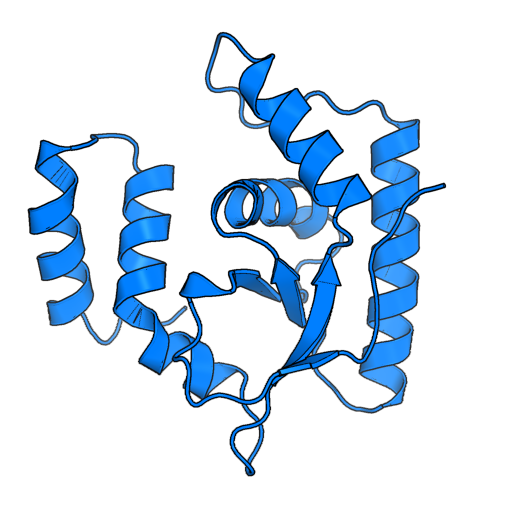6.568 1.00 85.62 78 LEU A CA 1
ATOM 599 C C . LEU A 1 78 ? -5.586 7.701 17.976 1.00 85.62 78 LEU A C 1
ATOM 601 O O . LEU A 1 78 ? -4.855 7.001 18.680 1.00 85.62 78 LEU A O 1
ATOM 605 N N . SER A 1 79 ? -6.805 8.086 18.360 1.00 88.81 79 SER A N 1
ATOM 606 C CA . SER A 1 79 ? -7.383 7.613 19.614 1.00 88.81 79 SER A CA 1
ATOM 607 C C . SER A 1 79 ? -7.654 6.095 19.562 1.00 88.81 79 SER A C 1
ATOM 609 O O . SER A 1 79 ? -7.844 5.526 18.473 1.00 88.81 79 SER A O 1
ATOM 611 N N . PRO A 1 80 ? -7.684 5.409 20.719 1.00 90.69 80 PRO A N 1
ATOM 612 C CA . PRO A 1 80 ? -8.039 3.991 20.788 1.00 90.69 80 PRO A CA 1
ATOM 613 C C . PRO A 1 80 ? -9.427 3.686 20.214 1.00 90.69 80 PRO A C 1
ATOM 615 O O . PRO A 1 80 ? -9.613 2.651 19.571 1.00 90.69 80 PRO A O 1
ATOM 618 N N . GLU A 1 81 ? -10.390 4.590 20.401 1.00 93.00 81 GLU A N 1
ATOM 619 C CA . GLU A 1 81 ? -11.763 4.455 19.907 1.00 93.00 81 GLU A CA 1
ATOM 620 C C . GLU A 1 81 ? -11.786 4.478 18.378 1.00 93.00 81 GLU A C 1
ATOM 622 O O . GLU A 1 81 ? -12.338 3.572 17.756 1.00 93.00 81 GLU A O 1
ATOM 627 N N . MET A 1 82 ? -11.100 5.453 17.769 1.00 92.00 82 MET A N 1
ATOM 628 C CA . MET A 1 82 ? -10.9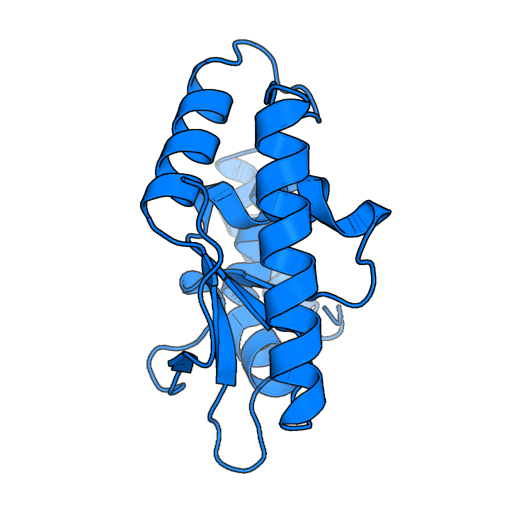83 5.567 16.314 1.00 92.00 82 MET A CA 1
ATOM 629 C C . MET A 1 82 ? -10.286 4.343 15.712 1.00 92.00 82 MET A C 1
ATOM 631 O O . MET A 1 82 ? -10.760 3.750 14.746 1.00 92.00 82 MET A O 1
ATOM 635 N N . THR A 1 83 ? -9.183 3.909 16.325 1.00 92.81 83 THR A N 1
ATOM 636 C CA . THR A 1 83 ? -8.452 2.709 15.892 1.00 92.81 83 THR A CA 1
ATOM 637 C C . THR A 1 83 ? -9.333 1.459 15.970 1.00 92.81 83 THR A C 1
ATOM 639 O O . THR A 1 83 ? -9.303 0.613 15.076 1.00 92.81 83 THR A O 1
ATOM 642 N N . SER A 1 84 ? -10.151 1.343 17.018 1.00 94.50 84 SER A N 1
ATOM 643 C CA . SER A 1 84 ? -11.086 0.228 17.188 1.00 94.50 84 SER A CA 1
ATOM 644 C C . SER A 1 84 ? -12.200 0.253 16.140 1.00 94.50 84 SER A C 1
ATOM 646 O O . SER A 1 84 ? -12.508 -0.796 15.575 1.00 94.50 84 SER A O 1
ATOM 648 N N . ALA A 1 85 ? -12.747 1.432 15.827 1.00 95.94 85 ALA A N 1
ATOM 649 C CA . ALA A 1 85 ? -13.766 1.608 14.792 1.00 95.94 85 ALA A CA 1
ATOM 650 C C . ALA A 1 85 ? -13.239 1.239 13.395 1.00 95.94 85 ALA A C 1
ATOM 652 O O . ALA A 1 85 ? -13.877 0.463 12.683 1.00 95.94 85 ALA A O 1
ATOM 653 N N . ILE A 1 86 ? -12.036 1.708 13.035 1.00 96.38 86 ILE A N 1
ATOM 654 C CA . ILE A 1 86 ? -11.369 1.332 11.777 1.00 96.38 86 ILE A CA 1
ATOM 655 C C . ILE A 1 86 ? -11.178 -0.186 11.716 1.00 96.38 86 ILE A C 1
ATOM 657 O O . ILE A 1 86 ? -11.555 -0.818 10.732 1.00 96.38 86 ILE A O 1
ATOM 661 N N . ASN A 1 87 ? -10.642 -0.792 12.779 1.00 96.44 87 ASN A N 1
ATOM 662 C CA . ASN A 1 87 ? -10.402 -2.234 12.819 1.00 96.44 87 ASN A CA 1
ATOM 663 C C . ASN A 1 87 ? -11.693 -3.057 12.707 1.00 96.44 87 ASN A C 1
ATOM 665 O O . ASN A 1 87 ? -11.660 -4.127 12.108 1.00 96.44 87 ASN A O 1
ATOM 669 N N . ALA A 1 88 ? -12.808 -2.593 13.276 1.00 97.44 88 ALA A N 1
ATOM 670 C CA . ALA A 1 88 ? -14.102 -3.258 13.133 1.00 97.44 88 ALA A CA 1
ATOM 671 C C . ALA A 1 88 ? -14.620 -3.181 11.687 1.00 97.44 88 ALA A C 1
ATOM 673 O O . ALA A 1 88 ? -15.057 -4.188 11.134 1.00 97.44 88 ALA A O 1
ATOM 674 N N . SER A 1 89 ? -14.503 -2.010 11.051 1.00 98.00 89 SER A N 1
ATOM 675 C CA . SER A 1 89 ? -14.884 -1.823 9.647 1.00 98.00 89 SER A CA 1
ATOM 676 C C . SER A 1 89 ? -14.036 -2.685 8.700 1.00 98.00 89 SER A C 1
ATOM 678 O O . SER A 1 89 ? -14.566 -3.307 7.778 1.00 98.00 89 SER A O 1
ATOM 680 N N . VAL A 1 90 ? -12.728 -2.791 8.960 1.00 98.19 90 VAL A N 1
ATOM 681 C CA . VAL A 1 90 ? -11.813 -3.674 8.219 1.00 98.19 90 VAL A CA 1
ATOM 682 C C . VAL A 1 90 ? -12.229 -5.142 8.357 1.00 98.19 90 VAL A C 1
ATOM 684 O O . VAL A 1 90 ? -12.378 -5.819 7.346 1.00 98.19 90 VAL A O 1
ATOM 687 N N . ASP A 1 91 ? -12.480 -5.623 9.576 1.00 98.00 91 ASP A N 1
ATOM 688 C CA . ASP A 1 91 ? -12.855 -7.021 9.848 1.00 98.00 91 ASP A CA 1
ATOM 689 C C . ASP A 1 91 ? -14.152 -7.441 9.127 1.00 98.00 91 ASP A C 1
ATOM 691 O O . ASP A 1 91 ? -14.233 -8.512 8.514 1.00 98.00 91 ASP A O 1
ATOM 695 N N . GLN A 1 92 ? -15.149 -6.549 9.121 1.00 97.81 92 GLN A N 1
ATOM 696 C CA . GLN A 1 92 ? -16.404 -6.754 8.398 1.00 97.81 92 GLN A CA 1
ATOM 697 C C . GLN A 1 92 ? -16.177 -6.870 6.884 1.00 97.81 92 GLN A C 1
ATOM 699 O O . GLN A 1 92 ? -16.688 -7.797 6.253 1.00 97.81 92 GLN A O 1
ATOM 704 N N . ASN A 1 93 ? -15.402 -5.951 6.298 1.00 98.19 93 ASN A N 1
ATOM 705 C CA . ASN A 1 93 ? -15.142 -5.953 4.859 1.00 98.19 93 ASN A CA 1
ATOM 706 C C . ASN A 1 93 ? -14.269 -7.149 4.430 1.00 98.19 93 ASN A C 1
ATOM 708 O O . ASN A 1 93 ? -14.503 -7.707 3.361 1.00 98.19 93 ASN A O 1
ATOM 712 N N . ILE A 1 94 ? -13.317 -7.592 5.264 1.00 97.88 94 ILE A N 1
ATOM 713 C CA . ILE A 1 94 ? -12.544 -8.825 5.020 1.00 97.88 94 ILE A CA 1
ATOM 714 C C . ILE A 1 94 ? -13.485 -10.025 4.936 1.00 97.88 94 ILE A C 1
ATOM 716 O O . ILE A 1 94 ? -1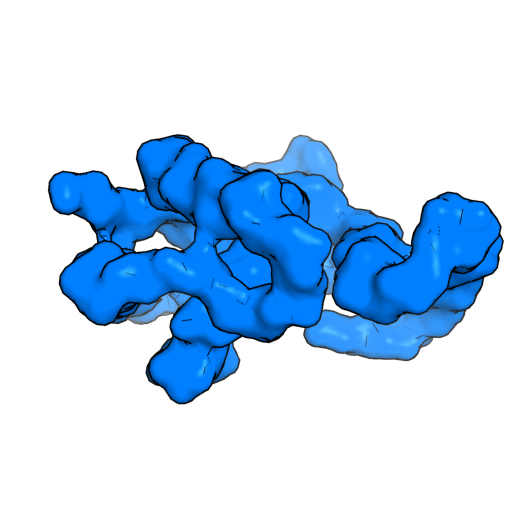3.425 -10.786 3.972 1.00 97.88 94 ILE A O 1
ATOM 720 N N . SER A 1 95 ? -14.372 -10.173 5.924 1.00 97.06 95 SER A N 1
ATOM 721 C CA . SER A 1 95 ? -15.326 -11.285 5.974 1.00 97.06 95 SER A CA 1
ATOM 722 C C . SER A 1 95 ? -16.232 -11.298 4.739 1.00 97.06 95 SER A C 1
ATOM 724 O O . SER A 1 95 ? -16.495 -12.352 4.161 1.00 97.06 95 SER A O 1
ATOM 726 N N . GLN A 1 96 ? -16.669 -10.117 4.293 1.00 96.75 96 GLN A N 1
ATOM 727 C CA . GLN A 1 96 ? -17.476 -9.968 3.087 1.00 96.75 96 GLN A CA 1
ATOM 728 C C . GLN A 1 96 ? -16.695 -10.338 1.814 1.00 96.75 96 GLN A C 1
ATOM 730 O O . GLN A 1 96 ? -17.193 -11.138 1.023 1.00 96.75 96 GLN A O 1
ATOM 735 N N . ALA A 1 97 ? -15.473 -9.830 1.631 1.00 96.81 97 ALA A N 1
ATOM 736 C CA . ALA A 1 97 ? -14.634 -10.162 0.474 1.00 96.81 97 ALA A CA 1
ATOM 737 C C . ALA A 1 97 ? -14.371 -11.673 0.375 1.00 96.81 97 ALA A C 1
ATOM 739 O O . ALA A 1 97 ? -14.578 -12.280 -0.676 1.00 96.81 97 ALA A O 1
ATOM 740 N N . GLN A 1 98 ? -14.034 -12.302 1.504 1.00 95.88 98 GLN A N 1
ATOM 741 C CA . GLN A 1 98 ? -13.816 -13.746 1.581 1.00 95.88 98 GLN A CA 1
ATOM 742 C C . GLN A 1 98 ? -15.084 -14.548 1.273 1.00 95.88 98 GLN A C 1
ATOM 744 O O . GLN A 1 98 ? -15.001 -15.593 0.632 1.00 95.88 98 GLN A O 1
ATOM 749 N N . SER A 1 99 ? -16.265 -14.060 1.671 1.00 96.31 99 SER A N 1
ATOM 750 C CA . SER A 1 99 ? -17.539 -14.716 1.340 1.00 96.31 99 SER A CA 1
ATOM 751 C C . SER A 1 99 ? -17.830 -14.747 -0.167 1.00 96.31 99 SER A C 1
ATOM 753 O O . SER A 1 99 ? -18.511 -15.656 -0.639 1.00 96.31 99 SER A O 1
ATOM 755 N N . PHE A 1 100 ? -17.266 -13.801 -0.924 1.00 94.19 100 PHE A N 1
ATOM 756 C CA . PHE A 1 100 ? -17.311 -13.770 -2.387 1.00 94.19 100 PHE A CA 1
ATOM 757 C C . PHE A 1 100 ? -16.144 -14.518 -3.052 1.00 94.19 100 PHE A C 1
ATOM 759 O O . PHE A 1 100 ? -16.099 -14.608 -4.274 1.00 94.19 100 PHE A O 1
ATOM 766 N N . GLY A 1 101 ? -15.224 -15.085 -2.266 1.00 95.00 101 GLY A N 1
ATOM 767 C CA . GLY A 1 101 ? -14.043 -15.789 -2.766 1.00 95.00 101 GLY A CA 1
ATOM 768 C C . GLY A 1 101 ? -12.903 -14.872 -3.217 1.00 95.00 101 GLY A C 1
ATOM 769 O O . GLY A 1 101 ? -12.008 -15.343 -3.914 1.00 95.00 101 GLY A O 1
ATOM 770 N N . TYR A 1 102 ? -12.922 -13.593 -2.830 1.00 95.56 102 TYR A N 1
ATOM 771 C CA . TYR A 1 102 ? -11.864 -12.635 -3.149 1.00 95.56 102 TYR A CA 1
ATOM 772 C C . TYR A 1 102 ? -10.848 -12.502 -2.013 1.00 95.56 102 TYR A C 1
ATOM 774 O O . TYR A 1 102 ? -11.194 -12.564 -0.827 1.00 95.56 102 TYR A O 1
ATOM 782 N N . ASP A 1 103 ? -9.592 -12.254 -2.383 1.00 94.31 103 ASP A N 1
ATOM 783 C CA . ASP A 1 103 ? -8.554 -11.863 -1.435 1.00 94.31 103 ASP A CA 1
ATOM 784 C C . ASP A 1 103 ? -8.845 -10.462 -0.861 1.00 94.31 103 ASP A C 1
ATOM 786 O O . ASP A 1 103 ? -9.321 -9.576 -1.577 1.00 94.31 103 ASP A O 1
ATOM 790 N N . PRO A 1 104 ? -8.556 -10.213 0.429 1.00 96.75 104 PRO A N 1
ATOM 791 C CA . PRO A 1 104 ? -8.835 -8.929 1.056 1.00 96.75 104 PRO A CA 1
ATOM 792 C C . PRO A 1 104 ? -7.791 -7.882 0.643 1.00 96.75 104 PRO A C 1
ATOM 794 O O . PRO A 1 104 ? -6.766 -7.686 1.304 1.00 96.75 104 PRO A O 1
ATOM 797 N N . ILE A 1 105 ? -8.076 -7.192 -0.457 1.00 98.31 105 ILE A N 1
ATOM 798 C CA . ILE A 1 105 ? -7.283 -6.076 -0.970 1.00 98.31 105 ILE A CA 1
ATOM 799 C C . ILE A 1 105 ? -7.963 -4.771 -0.569 1.00 98.31 105 ILE A C 1
ATOM 801 O O . ILE A 1 105 ? -9.134 -4.556 -0.864 1.00 98.31 105 ILE A O 1
ATOM 805 N N . ILE A 1 106 ? -7.224 -3.881 0.086 1.00 98.62 106 ILE A N 1
ATOM 806 C CA . ILE A 1 106 ? -7.663 -2.524 0.400 1.00 98.62 106 ILE A CA 1
ATOM 807 C C . ILE A 1 106 ? -6.960 -1.544 -0.532 1.00 98.62 106 ILE A C 1
ATOM 809 O O . ILE A 1 106 ? -5.735 -1.590 -0.674 1.00 98.62 106 ILE A O 1
ATOM 813 N N . ILE A 1 107 ? -7.734 -0.632 -1.120 1.00 98.38 107 ILE A N 1
ATOM 814 C CA . ILE A 1 107 ? -7.235 0.438 -1.983 1.00 98.38 107 ILE A CA 1
ATOM 815 C C . ILE A 1 107 ? -7.458 1.822 -1.365 1.00 98.38 107 ILE A C 1
ATOM 817 O O . ILE A 1 107 ? -8.523 2.108 -0.817 1.00 98.38 107 ILE A O 1
ATOM 821 N N . CYS A 1 108 ? -6.444 2.684 -1.441 1.00 98.19 108 CYS A N 1
ATOM 822 C CA . CYS A 1 108 ? -6.473 4.042 -0.886 1.00 98.19 108 CYS A CA 1
ATOM 823 C C . CYS A 1 108 ? -5.584 5.022 -1.673 1.00 98.19 108 CYS A C 1
ATOM 825 O O . CYS A 1 108 ? -4.913 4.658 -2.642 1.00 98.19 108 CYS A O 1
ATOM 827 N N . SER A 1 109 ? -5.524 6.285 -1.253 1.00 96.69 109 SER A N 1
ATOM 828 C CA . SER A 1 109 ? -4.550 7.246 -1.777 1.00 96.69 109 SER A CA 1
ATOM 829 C C . SER A 1 109 ? -3.107 6.913 -1.365 1.00 96.69 109 SER A C 1
ATOM 831 O O . SER A 1 109 ? -2.840 6.326 -0.312 1.00 96.69 109 SER A O 1
ATOM 833 N N . ALA A 1 110 ? -2.145 7.302 -2.210 1.00 95.81 110 ALA A N 1
ATOM 834 C CA . ALA A 1 110 ? -0.719 7.047 -1.987 1.00 95.81 110 ALA A CA 1
ATOM 835 C C . ALA A 1 110 ? -0.207 7.665 -0.677 1.00 95.81 110 ALA A C 1
ATOM 837 O O . ALA A 1 110 ? 0.582 7.051 0.034 1.00 95.81 110 ALA A O 1
ATOM 838 N N . THR A 1 111 ? -0.719 8.845 -0.318 1.00 92.69 111 THR A N 1
ATOM 839 C CA . THR A 1 111 ? -0.328 9.593 0.885 1.00 92.69 111 THR A CA 1
ATOM 840 C C . THR A 1 111 ? -0.532 8.797 2.174 1.00 92.69 111 THR A C 1
ATOM 842 O O . THR A 1 111 ? 0.279 8.898 3.092 1.00 92.69 111 THR A O 1
ATOM 845 N N . VAL A 1 112 ? -1.603 8.001 2.258 1.00 94.50 112 VAL A N 1
ATOM 846 C CA . VAL A 1 112 ? -1.981 7.296 3.493 1.00 94.50 112 VAL A CA 1
ATOM 847 C C . VAL A 1 112 ? -1.649 5.805 3.468 1.00 94.50 112 VAL A C 1
ATOM 849 O O . VAL A 1 112 ? -1.692 5.168 4.518 1.00 94.50 112 VAL A O 1
ATOM 852 N N . ARG A 1 113 ? -1.275 5.244 2.310 1.00 97.00 113 ARG A N 1
ATOM 853 C CA . ARG A 1 113 ? -1.124 3.795 2.089 1.00 97.00 113 ARG A CA 1
ATOM 854 C C . ARG A 1 113 ? -0.211 3.109 3.101 1.00 97.00 113 ARG A C 1
ATOM 856 O O . ARG A 1 113 ? -0.631 2.160 3.766 1.00 97.00 113 ARG A O 1
ATOM 863 N N . LEU A 1 114 ? 1.025 3.589 3.254 1.00 95.12 114 LEU A N 1
ATOM 864 C CA . LEU A 1 114 ? 1.985 3.018 4.205 1.00 95.12 114 LEU A CA 1
ATOM 865 C C . LEU A 1 114 ? 1.473 3.074 5.647 1.00 95.12 114 LEU A C 1
ATOM 867 O O . LEU A 1 114 ? 1.645 2.126 6.414 1.00 95.12 114 LEU A O 1
ATOM 871 N N . TYR A 1 115 ? 0.858 4.188 6.023 1.00 92.94 115 TYR A N 1
ATOM 872 C CA . TYR A 1 115 ? 0.410 4.410 7.389 1.00 92.94 115 TYR A CA 1
ATOM 873 C C . TYR A 1 115 ? -0.817 3.574 7.721 1.00 92.94 115 TYR A C 1
ATOM 875 O O . TYR A 1 115 ? -0.872 2.969 8.790 1.00 92.94 115 TYR A O 1
ATOM 883 N N . PHE A 1 116 ? -1.757 3.470 6.785 1.00 96.12 116 PHE A N 1
ATOM 884 C CA . PHE A 1 116 ? -2.903 2.589 6.923 1.00 96.12 116 PHE A CA 1
ATOM 885 C C . PHE A 1 116 ? -2.464 1.123 7.004 1.00 96.12 116 PHE A C 1
ATOM 887 O O . PHE A 1 116 ? -2.896 0.407 7.901 1.00 96.12 116 PHE A O 1
ATOM 894 N N . TYR A 1 117 ? -1.513 0.700 6.164 1.00 96.69 117 TYR A N 1
ATOM 895 C CA . TYR A 1 117 ? -0.888 -0.618 6.284 1.00 96.69 117 TYR A CA 1
ATOM 896 C C . TYR A 1 117 ? -0.300 -0.845 7.684 1.00 96.69 117 TYR A C 1
ATOM 898 O O . TYR A 1 117 ? -0.623 -1.838 8.330 1.00 96.69 117 TYR A O 1
ATOM 906 N N . ARG A 1 118 ? 0.512 0.088 8.200 1.00 93.75 118 ARG A N 1
ATOM 907 C CA . ARG A 1 118 ? 1.097 -0.011 9.551 1.00 93.75 118 ARG A CA 1
ATOM 908 C C . ARG A 1 118 ? 0.039 -0.087 10.654 1.00 93.75 118 ARG A C 1
ATOM 910 O O . ARG A 1 118 ? 0.256 -0.799 11.631 1.00 93.75 118 ARG A O 1
ATOM 917 N N . LEU A 1 119 ? -1.082 0.617 10.496 1.00 93.62 119 LEU A N 1
ATOM 918 C CA . LEU A 1 119 ? -2.191 0.614 11.452 1.00 93.62 119 LEU A CA 1
ATOM 919 C C . LEU A 1 119 ? -2.820 -0.776 11.595 1.00 93.62 119 LEU A C 1
ATO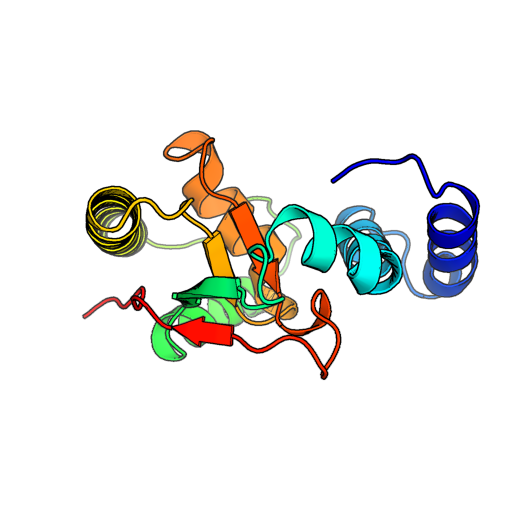M 921 O O . LEU A 1 119 ? -3.104 -1.205 12.712 1.00 93.62 119 LEU A O 1
ATOM 925 N N . ILE A 1 120 ? -3.036 -1.468 10.473 1.00 95.69 120 ILE A N 1
ATOM 926 C CA . ILE A 1 120 ? -3.859 -2.684 10.442 1.00 95.69 120 ILE A CA 1
ATOM 927 C C . ILE A 1 120 ? -3.041 -3.982 10.401 1.00 95.69 120 ILE A C 1
ATOM 929 O O . ILE A 1 120 ? -3.528 -5.021 10.843 1.00 95.69 120 ILE A O 1
ATOM 933 N N . HIS A 1 121 ? -1.798 -3.942 9.908 1.00 95.25 121 HIS A N 1
ATOM 934 C CA . HIS A 1 121 ? -1.025 -5.141 9.557 1.00 95.25 121 HIS A CA 1
ATOM 935 C C . HIS A 1 121 ? -0.768 -6.081 10.744 1.00 95.25 121 HIS A C 1
ATOM 937 O O . HIS A 1 121 ? -0.766 -7.296 10.577 1.00 95.25 121 HIS A O 1
ATOM 943 N N . THR A 1 122 ? -0.594 -5.547 11.957 1.00 93.31 122 THR A N 1
ATOM 944 C CA . THR A 1 122 ? -0.405 -6.377 13.160 1.00 93.31 122 THR A CA 1
ATOM 945 C C . THR A 1 122 ? -1.615 -7.270 13.441 1.00 93.31 122 THR A C 1
ATOM 947 O O . THR A 1 122 ? -1.445 -8.398 13.897 1.00 93.31 122 THR A O 1
ATOM 950 N N . LYS A 1 123 ? -2.834 -6.777 13.180 1.00 95.75 123 LYS A N 1
ATOM 951 C CA . LYS A 1 123 ? -4.081 -7.519 13.413 1.00 95.75 123 LYS A CA 1
ATOM 952 C C . LYS A 1 123 ? -4.513 -8.326 12.185 1.00 95.75 123 LYS A C 1
ATOM 954 O O . LYS A 1 123 ? -5.061 -9.411 12.345 1.00 95.75 123 LYS A O 1
ATOM 959 N N . PHE A 1 124 ? -4.257 -7.809 10.986 1.00 97.44 124 PHE A N 1
ATOM 960 C CA . PHE A 1 124 ? -4.715 -8.388 9.723 1.00 97.44 124 PHE A CA 1
ATOM 961 C C . PHE A 1 124 ? -3.546 -8.595 8.741 1.00 97.44 124 PHE A C 1
ATOM 963 O O . PHE A 1 124 ? -3.460 -7.905 7.724 1.00 97.44 124 PHE A O 1
ATOM 970 N N . PRO A 1 125 ? -2.617 -9.528 9.025 1.00 96.31 125 PRO A N 1
ATOM 971 C CA . PRO A 1 125 ? -1.418 -9.740 8.207 1.00 96.31 125 PRO A CA 1
ATOM 972 C C . PRO A 1 125 ? -1.712 -10.280 6.798 1.00 96.31 125 PRO A C 1
ATOM 974 O O . PRO A 1 125 ? -0.864 -10.188 5.916 1.00 96.31 125 PRO A O 1
ATOM 977 N N . GLN A 1 126 ? -2.901 -10.847 6.575 1.00 95.06 126 GLN A N 1
ATOM 978 C CA . GLN A 1 126 ? -3.358 -11.330 5.270 1.00 95.06 126 GLN A CA 1
ATOM 979 C C . GLN A 1 126 ? -3.832 -10.210 4.333 1.00 95.06 126 GLN A C 1
ATOM 981 O O . GLN A 1 126 ? -4.032 -10.454 3.148 1.00 95.06 126 GLN A O 1
ATOM 986 N N . VAL A 1 127 ? -4.069 -9.007 4.862 1.00 97.75 127 VAL A N 1
ATOM 987 C CA . VAL A 1 127 ? -4.631 -7.900 4.090 1.00 97.75 127 VAL A CA 1
ATOM 988 C C . VAL A 1 127 ? -3.548 -7.218 3.279 1.00 97.75 127 VAL A C 1
ATOM 990 O O . VAL A 1 127 ? -2.508 -6.804 3.797 1.00 97.75 127 VAL A O 1
ATOM 993 N N . VAL A 1 128 ? -3.835 -7.029 2.000 1.00 97.69 128 VAL A N 1
ATOM 994 C CA . VAL A 1 128 ? -2.981 -6.267 1.098 1.00 97.69 128 VAL A CA 1
ATOM 995 C C . VAL A 1 128 ? -3.475 -4.827 1.068 1.00 97.69 128 VAL A C 1
ATOM 997 O O . VAL A 1 128 ? -4.663 -4.589 0.899 1.00 97.69 128 VAL A O 1
ATOM 1000 N N . VAL A 1 129 ? -2.569 -3.855 1.199 1.00 98.38 129 VAL A N 1
ATOM 1001 C CA . VAL A 1 129 ? -2.900 -2.427 1.050 1.00 98.38 129 VAL A CA 1
ATOM 1002 C C . VAL A 1 129 ? -2.143 -1.847 -0.139 1.00 98.38 129 VAL A C 1
ATOM 1004 O O . VAL A 1 129 ? -0.904 -1.820 -0.141 1.00 98.38 129 VAL A O 1
ATOM 1007 N N . ILE A 1 130 ? -2.897 -1.375 -1.128 1.00 98.12 130 ILE A N 1
ATOM 1008 C CA . ILE A 1 130 ? -2.421 -0.857 -2.415 1.00 98.12 130 ILE A CA 1
ATOM 1009 C C . ILE A 1 130 ? -2.878 0.593 -2.559 1.00 98.12 130 ILE A C 1
ATOM 1011 O O . ILE A 1 130 ? -3.955 0.957 -2.090 1.00 98.12 130 ILE A O 1
ATOM 1015 N N . SER A 1 131 ? -2.071 1.440 -3.191 1.00 98.25 131 SER A N 1
ATOM 1016 C CA . SER A 1 131 ? -2.528 2.782 -3.559 1.00 98.25 131 SER A CA 1
ATOM 1017 C C . SER A 1 131 ? -3.058 2.841 -4.991 1.00 98.25 131 SER A C 1
ATOM 1019 O O . SER A 1 131 ? -2.619 2.084 -5.852 1.00 98.25 131 SER A O 1
ATOM 1021 N N . TYR A 1 132 ? -3.936 3.798 -5.299 1.00 97.00 132 TYR A N 1
ATOM 1022 C CA . TYR A 1 132 ? -4.387 4.020 -6.683 1.00 97.00 132 TYR A CA 1
ATOM 1023 C C . TYR A 1 132 ? -3.228 4.248 -7.670 1.00 97.00 132 TYR A C 1
ATOM 1025 O O . TYR A 1 132 ? -3.336 3.900 -8.838 1.00 97.00 132 TYR A O 1
ATOM 1033 N N . THR A 1 133 ? -2.101 4.803 -7.213 1.00 96.62 133 THR A N 1
ATOM 1034 C CA . THR A 1 133 ? -0.926 5.046 -8.063 1.00 96.62 133 THR A CA 1
ATOM 1035 C C . THR A 1 133 ? -0.115 3.782 -8.340 1.00 96.62 133 THR A C 1
ATOM 1037 O O . THR A 1 133 ? 0.765 3.796 -9.190 1.00 96.62 133 THR A O 1
ATOM 1040 N N . GLU A 1 134 ? -0.354 2.697 -7.611 1.00 97.81 134 GLU A N 1
ATOM 1041 C CA . GLU A 1 134 ? 0.306 1.406 -7.828 1.00 97.81 134 GLU A CA 1
ATOM 1042 C C . GLU A 1 134 ? -0.421 0.548 -8.870 1.00 97.81 134 GLU A C 1
ATOM 1044 O O . GLU A 1 134 ? 0.009 -0.570 -9.135 1.00 97.81 134 GLU A O 1
ATOM 1049 N N . LEU A 1 135 ? -1.496 1.063 -9.472 1.00 97.50 135 LEU A N 1
ATOM 1050 C CA . LEU A 1 135 ? -2.275 0.379 -10.494 1.00 97.50 135 LEU A CA 1
ATOM 1051 C C . LEU A 1 135 ? -2.225 1.170 -11.813 1.00 97.50 135 LEU A C 1
ATOM 1053 O O . LEU A 1 135 ? -2.523 2.368 -11.820 1.00 97.50 135 LEU A O 1
ATOM 1057 N N . PRO A 1 136 ? -1.860 0.538 -12.941 1.00 96.00 136 PRO A N 1
ATOM 1058 C CA . PRO A 1 136 ? -1.965 1.158 -14.256 1.00 96.00 136 PRO A CA 1
ATOM 1059 C C . PRO A 1 136 ? -3.406 1.581 -14.578 1.00 96.00 136 PRO A C 1
ATOM 1061 O O . PRO A 1 136 ? -4.358 0.877 -14.258 1.00 96.00 136 PRO A O 1
ATOM 1064 N N . ALA A 1 137 ? -3.576 2.681 -15.317 1.00 93.19 137 ALA A N 1
ATOM 1065 C CA . ALA A 1 137 ? -4.898 3.239 -15.646 1.00 93.19 137 ALA A CA 1
ATOM 1066 C C . ALA A 1 137 ? -5.826 2.302 -16.448 1.00 93.19 137 ALA A C 1
ATOM 1068 O O . ALA A 1 137 ? -7.019 2.564 -16.558 1.00 93.19 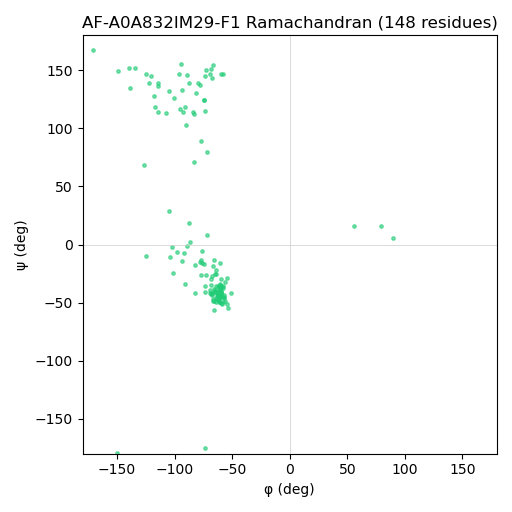137 ALA A O 1
ATOM 1069 N N . ARG A 1 138 ? -5.279 1.235 -17.043 1.00 93.31 138 ARG A N 1
ATOM 1070 C CA . ARG A 1 138 ? -6.047 0.223 -17.783 1.00 93.31 138 ARG A CA 1
ATOM 1071 C C . ARG A 1 138 ? -6.692 -0.834 -16.887 1.00 93.31 138 ARG A C 1
ATOM 1073 O O . ARG A 1 138 ? -7.537 -1.574 -17.372 1.00 93.31 138 ARG A O 1
ATOM 1080 N N . ASN A 1 139 ? -6.240 -0.963 -15.640 1.00 95.31 139 ASN A N 1
ATOM 1081 C CA . ASN A 1 139 ? -6.819 -1.910 -14.703 1.00 95.31 139 ASN A CA 1
ATOM 1082 C C . ASN A 1 139 ? -8.168 -1.376 -14.234 1.00 95.31 139 ASN A C 1
ATOM 1084 O O . ASN A 1 139 ? -8.263 -0.260 -13.723 1.00 95.31 139 ASN A O 1
ATOM 1088 N N . GLU A 1 140 ? -9.202 -2.187 -14.410 1.00 96.75 140 GLU A N 1
ATOM 1089 C CA . GLU A 1 140 ? -10.508 -1.911 -13.835 1.00 96.75 140 GLU A CA 1
ATOM 1090 C C . GLU A 1 140 ? -10.487 -2.274 -12.349 1.00 96.75 140 GLU A C 1
ATOM 1092 O O . GLU A 1 140 ? -9.921 -3.293 -11.944 1.00 96.75 140 GLU A O 1
ATOM 1097 N N . ILE A 1 141 ? -11.072 -1.404 -11.531 1.00 97.62 141 ILE A N 1
ATOM 1098 C CA . ILE A 1 141 ? -11.156 -1.585 -10.086 1.00 97.62 141 ILE A CA 1
ATOM 1099 C C . ILE A 1 141 ? -12.629 -1.761 -9.744 1.00 97.62 141 ILE A C 1
ATOM 1101 O O . ILE A 1 141 ? -13.418 -0.825 -9.886 1.00 97.62 141 ILE A O 1
ATOM 1105 N N . ASP A 1 142 ? -12.978 -2.949 -9.268 1.00 97.62 142 ASP A N 1
ATOM 1106 C CA . ASP A 1 142 ? -14.314 -3.259 -8.779 1.00 97.62 142 ASP A CA 1
ATOM 1107 C C . ASP A 1 142 ? -14.360 -3.069 -7.258 1.00 97.62 142 ASP A C 1
ATOM 1109 O O . ASP A 1 142 ? -13.638 -3.726 -6.503 1.00 97.62 142 ASP A O 1
ATOM 1113 N N . ILE A 1 143 ? -15.184 -2.126 -6.798 1.00 97.81 143 ILE A N 1
ATOM 1114 C CA . ILE A 1 143 ? -15.283 -1.785 -5.378 1.00 97.81 143 ILE A CA 1
ATOM 1115 C C . ILE A 1 143 ? -16.353 -2.644 -4.713 1.00 97.81 143 ILE A C 1
ATOM 1117 O O . ILE A 1 143 ? -17.546 -2.353 -4.786 1.00 97.81 143 ILE A O 1
ATOM 1121 N N . ILE A 1 144 ? -15.894 -3.660 -3.988 1.00 97.06 144 ILE A N 1
ATOM 1122 C CA . ILE A 1 144 ? -16.747 -4.649 -3.313 1.00 97.06 144 ILE A CA 1
ATOM 1123 C C . ILE A 1 144 ? -17.091 -4.273 -1.863 1.00 97.06 144 ILE A C 1
ATOM 1125 O O . ILE A 1 144 ? -17.896 -4.942 -1.218 1.00 97.06 144 ILE A O 1
ATOM 1129 N N . GLY A 1 145 ? -16.485 -3.204 -1.340 1.00 97.12 145 GLY A N 1
ATOM 1130 C CA . GLY A 1 145 ? -16.670 -2.752 0.036 1.00 97.12 145 GLY A CA 1
ATOM 1131 C C . GLY A 1 145 ? -16.035 -1.389 0.301 1.00 97.12 145 GLY A C 1
ATOM 1132 O O . GLY A 1 145 ? -15.260 -0.878 -0.512 1.00 97.12 145 GLY A O 1
ATOM 1133 N N . ARG A 1 146 ? -16.368 -0.787 1.446 1.00 97.62 146 ARG A N 1
ATOM 1134 C CA . ARG A 1 146 ? -15.785 0.484 1.897 1.00 97.62 146 ARG A CA 1
ATOM 1135 C C . ARG A 1 146 ? -15.484 0.463 3.389 1.00 97.62 146 ARG A C 1
ATOM 1137 O O . ARG A 1 146 ? -16.325 0.060 4.191 1.00 97.62 146 ARG A O 1
ATOM 1144 N N . ILE A 1 147 ? -14.299 0.945 3.751 1.00 97.81 147 ILE A N 1
ATOM 1145 C CA . ILE A 1 147 ? -13.891 1.149 5.142 1.00 97.81 147 ILE A CA 1
ATOM 1146 C C . ILE A 1 147 ? -14.237 2.575 5.531 1.00 97.81 147 ILE A C 1
ATOM 1148 O O . ILE A 1 147 ? -13.657 3.523 5.008 1.00 97.81 147 ILE A O 1
ATOM 1152 N N . MET A 1 148 ? -15.171 2.710 6.462 1.00 95.06 148 MET A N 1
ATOM 1153 C CA . MET A 1 148 ? -15.674 3.987 6.952 1.00 95.06 148 MET A CA 1
ATOM 1154 C C . MET A 1 148 ? -15.880 3.923 8.463 1.00 95.06 148 MET A C 1
ATOM 1156 O O . MET A 1 148 ? -16.147 2.858 9.022 1.00 95.06 148 MET A O 1
ATOM 1160 N N . VAL A 1 149 ? -15.767 5.075 9.110 1.00 90.44 149 VAL A N 1
ATOM 1161 C CA . VAL A 1 149 ? -16.031 5.259 10.540 1.00 90.44 149 VAL A CA 1
ATOM 1162 C C . VAL A 1 149 ? -17.118 6.315 10.697 1.00 90.44 149 VAL A C 1
ATOM 1164 O O . VAL A 1 149 ? -17.148 7.278 9.931 1.00 90.44 149 VAL A O 1
ATOM 1167 N N . GLN A 1 150 ? -18.042 6.079 11.629 1.00 68.81 150 GLN A N 1
ATOM 1168 C CA . GLN A 1 150 ? -19.101 7.026 11.990 1.00 68.81 150 GLN A CA 1
ATOM 1169 C C . GLN A 1 150 ? -18.616 8.010 13.049 1.00 68.81 150 GLN A C 1
ATOM 1171 O O . GLN A 1 150 ? -17.824 7.582 13.921 1.00 68.81 150 GLN A O 1
#

Sequence (150 aa):
IPIRDLVTILESLLDYYKVTKNVDVLTEYVRHSLSETIASLYADNTGVIHAIALDSSVEQILTSSLQSQKEVTSTLGLSPEMTSAINASVDQNISQAQSFGYDPIIICSATVRLYFYRLIHTKFPQVVVISYTELPARNEIDIIGRIMVQ

Nearest PDB structures (foldseek):
  6ch2-assembly3_C  TM=9.344E-01  e=1.036E-11  Salmonella enterica subsp. enterica serovar Typhimurium str. LT2
  7qij-assembly2_NA  TM=9.049E-01  e=1.189E-10  Yersinia enterocolitica
  7qij-assembly2_RA  TM=8.964E-01  e=2.903E-10  Yersinia enterocolitica
  7alw-assembly1_A  TM=9.088E-01  e=1.364E-09  Yersinia enterocolitica
  3myd-assembly1_A  TM=8.755E-01  e=5.463E-08  Helicobacter pylori

Solvent-accessible surface area (backbone atoms only — not comparable to full-atom values): 8599 Å² total; per-residue (Å²): 132,87,78,81,62,52,64,62,42,51,51,40,46,64,68,44,51,81,80,45,84,51,63,69,61,50,50,50,51,28,47,38,72,38,10,70,61,52,37,66,73,58,30,49,99,85,46,41,29,63,26,30,33,55,30,68,71,49,54,48,54,53,50,54,38,57,70,69,48,92,58,98,62,96,63,70,83,67,54,72,67,57,52,49,43,47,51,51,31,47,53,53,45,40,55,52,32,48,73,75,73,40,70,44,32,35,37,34,57,65,92,48,30,69,57,54,39,66,73,43,37,87,84,40,72,82,52,45,69,43,27,62,68,27,42,55,92,85,53,48,74,46,75,81,38,67,34,57,70,134